Protein AF-A0A8X7CLH3-F1 (afdb_monomer)

Solvent-accessible surface area (backbone atoms only — not comparable to full-atom values): 7390 Å² total; per-residue (Å²): 138,79,84,81,82,79,70,78,74,60,64,68,65,59,60,62,68,70,59,74,88,67,77,89,81,79,90,78,84,80,78,72,64,67,62,73,62,64,86,72,41,98,40,70,71,58,45,31,51,51,45,24,50,53,54,48,49,60,51,36,74,74,40,59,81,93,71,41,88,79,83,79,88,49,72,67,45,41,49,53,25,44,53,51,51,52,52,40,52,42,53,55,76,36,50,65,57,52,54,34,50,76,68,74,42,77,75,76,80,80,78,82,77,127

Mean predicted aligned error: 13.03 Å

Nearest PDB structures (foldseek):
  6h04-assembly1_A  TM=2.971E-01  e=9.379E+00  Homo sapiens

Organism: NCBI:txid2747483

pLDDT: mean 83.92, std 16.68, range [41.56, 98.56]

Secondary structure (DSSP, 8-state):
-PPP------HHHHHHHSS-------------PPPHHHHH-S-HHHHHHHHHHHHHHHHHHHS-GGG---SSPPHHHHHHHHHHHHHHHHHHH-HHHHHHHHTTPPPPP-----

Sequence (114 aa):
MSPCDISEINDNDLYLREFKKSDPVCLVTQNVELLPIINKCSSFVKLKRILAWCLRFKENARNPPSQRTIGSLTATELSRALICLIRNVQSVHFPLEIQCLLKGKQLYPVQVVY

Structure (mmCIF, N/CA/C/O backbone):
data_AF-A0A8X7CLH3-F1
#
_entry.id   AF-A0A8X7CLH3-F1
#
loop_
_atom_site.group_PDB
_atom_site.id
_atom_site.type_symbol
_atom_site.label_atom_id
_atom_site.label_alt_id
_atom_site.label_comp_id
_atom_site.label_asym_id
_atom_site.label_entity_id
_atom_site.label_seq_id
_atom_site.pdbx_PDB_ins_code
_atom_site.Cartn_x
_atom_site.Cartn_y
_atom_site.Cartn_z
_atom_site.occupancy
_atom_site.B_iso_or_equiv
_atom_site.auth_seq_id
_atom_site.auth_comp_id
_atom_site.auth_asym_id
_atom_site.auth_atom_id
_atom_site.pdbx_PDB_model_num
ATOM 1 N N . MET A 1 1 ? 60.703 26.474 44.684 1.00 41.75 1 MET A N 1
ATOM 2 C CA . MET A 1 1 ? 59.293 26.855 44.902 1.00 41.75 1 MET A CA 1
ATOM 3 C C . MET A 1 1 ? 58.877 27.688 43.706 1.00 41.75 1 MET A C 1
ATOM 5 O O . MET A 1 1 ? 59.261 28.846 43.645 1.00 41.75 1 MET A O 1
ATOM 9 N N . SER A 1 2 ? 58.212 27.077 42.725 1.00 49.56 2 SER A N 1
ATOM 10 C CA . SER A 1 2 ? 57.622 27.819 41.604 1.00 49.56 2 SER A CA 1
ATOM 11 C C . SER A 1 2 ? 56.161 28.129 41.942 1.00 49.56 2 SER A C 1
ATOM 13 O O . SER A 1 2 ? 55.510 27.255 42.520 1.00 49.56 2 SER A O 1
ATOM 15 N N . PRO A 1 3 ? 55.650 29.337 41.649 1.00 51.78 3 PRO A N 1
ATOM 16 C 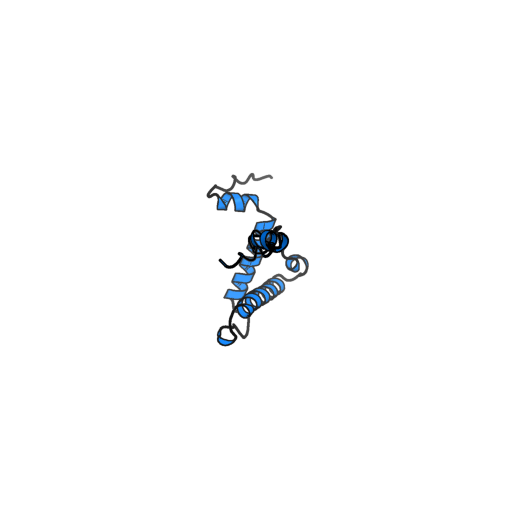CA . PRO A 1 3 ? 54.272 29.704 41.953 1.00 51.78 3 PRO A CA 1
ATOM 17 C C . PRO A 1 3 ? 53.326 28.943 41.020 1.00 51.78 3 PRO A C 1
ATOM 19 O O . PRO A 1 3 ? 53.586 28.846 39.825 1.00 51.78 3 PRO A O 1
ATOM 22 N N . CYS A 1 4 ? 52.249 28.380 41.563 1.00 50.62 4 CYS A N 1
ATOM 23 C CA . CYS A 1 4 ? 51.194 27.777 40.759 1.00 50.62 4 CYS A CA 1
ATOM 24 C C . CYS A 1 4 ? 50.460 28.887 39.995 1.00 50.62 4 CYS A C 1
ATOM 26 O O . CYS A 1 4 ? 49.831 29.740 40.621 1.00 50.62 4 CYS A O 1
ATOM 28 N N . ASP A 1 5 ? 50.532 28.858 38.665 1.00 53.09 5 ASP A N 1
ATOM 29 C CA . ASP A 1 5 ? 49.720 29.694 37.785 1.00 53.09 5 ASP A CA 1
ATOM 30 C C . ASP A 1 5 ? 48.242 29.325 37.963 1.00 53.09 5 ASP A C 1
ATOM 32 O O . ASP A 1 5 ? 47.741 28.346 37.403 1.00 53.09 5 ASP A O 1
ATOM 36 N N . ILE A 1 6 ? 47.532 30.114 38.769 1.00 54.72 6 ILE A N 1
ATOM 37 C CA . ILE A 1 6 ? 46.071 30.101 38.810 1.00 54.72 6 ILE A CA 1
ATOM 38 C C . ILE A 1 6 ? 45.620 30.866 37.567 1.00 54.72 6 ILE A C 1
ATOM 40 O O . ILE A 1 6 ? 45.333 32.058 37.611 1.00 54.72 6 ILE A O 1
ATOM 44 N N . SER A 1 7 ? 45.634 30.180 36.424 1.00 59.88 7 SER A N 1
ATOM 45 C CA . SER A 1 7 ? 44.856 30.632 35.276 1.00 59.88 7 SER A CA 1
ATOM 46 C C . SER A 1 7 ? 43.388 30.570 35.687 1.00 59.88 7 SER A C 1
ATOM 48 O O . SER A 1 7 ? 42.865 29.499 35.998 1.00 59.88 7 SER A O 1
ATOM 50 N N . GLU A 1 8 ? 42.763 31.743 35.789 1.00 59.00 8 GLU A N 1
ATOM 51 C CA . GLU A 1 8 ? 41.331 31.903 36.016 1.00 59.00 8 GLU A CA 1
ATOM 52 C C . GLU A 1 8 ? 40.593 31.011 35.018 1.00 59.00 8 GLU A C 1
ATOM 54 O O . GLU A 1 8 ? 40.633 31.223 33.804 1.00 59.00 8 GLU A O 1
ATOM 59 N N . ILE A 1 9 ? 39.981 29.946 35.533 1.00 60.84 9 ILE A N 1
ATOM 60 C CA . ILE A 1 9 ? 39.122 29.081 34.740 1.00 60.84 9 ILE A CA 1
ATOM 61 C C . ILE A 1 9 ? 37.970 29.977 34.295 1.00 60.84 9 ILE A C 1
ATOM 63 O O . ILE A 1 9 ? 37.164 30.401 35.114 1.00 60.84 9 ILE A O 1
ATOM 67 N N . ASN A 1 10 ? 37.938 30.311 33.006 1.00 64.06 10 ASN A N 1
ATOM 68 C CA . ASN A 1 10 ? 36.846 31.038 32.377 1.00 64.06 10 ASN A CA 1
ATOM 69 C C . ASN A 1 10 ? 35.537 30.280 32.655 1.00 64.06 10 ASN A C 1
ATOM 71 O O . ASN A 1 10 ? 35.270 29.255 32.025 1.00 64.06 10 ASN A O 1
ATOM 75 N N . ASP A 1 11 ? 34.740 30.765 33.613 1.00 63.47 11 ASP A N 1
ATOM 76 C CA . ASP A 1 11 ? 33.505 30.124 34.096 1.00 63.47 11 ASP A CA 1
ATOM 77 C C . ASP A 1 11 ? 32.527 29.782 32.956 1.00 63.47 11 ASP A C 1
ATOM 79 O O . ASP A 1 11 ? 31.777 28.806 33.031 1.00 63.47 11 ASP A O 1
ATOM 83 N N . ASN A 1 12 ? 32.585 30.526 31.847 1.00 63.88 12 ASN A N 1
ATOM 84 C CA . ASN A 1 12 ? 31.797 30.249 30.646 1.00 63.88 12 ASN A CA 1
ATOM 85 C C . ASN A 1 12 ? 32.116 28.890 29.998 1.00 63.88 12 ASN A C 1
ATOM 87 O O . ASN A 1 12 ? 31.205 28.210 29.524 1.00 63.88 12 ASN A O 1
ATOM 91 N N . ASP A 1 13 ? 33.381 28.463 29.987 1.00 64.62 13 ASP A N 1
ATOM 92 C CA . ASP A 1 13 ? 33.780 27.191 29.366 1.00 64.62 13 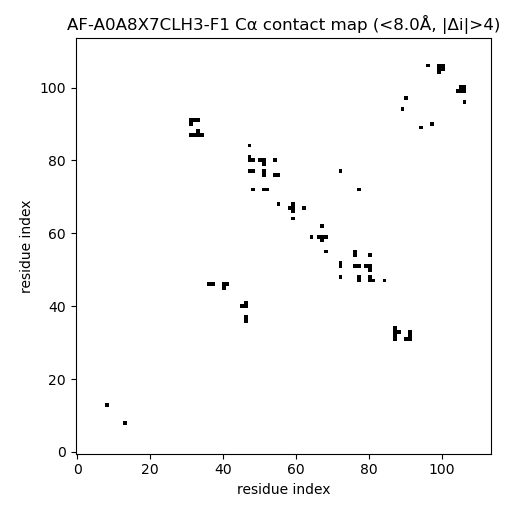ASP A CA 1
ATOM 93 C C . ASP A 1 13 ? 33.400 25.981 30.226 1.00 64.62 13 ASP A C 1
ATOM 95 O O . ASP A 1 13 ? 33.177 24.887 29.698 1.00 64.62 13 ASP A O 1
ATOM 99 N N . LEU A 1 14 ? 33.296 26.167 31.546 1.00 66.06 14 LEU A N 1
ATOM 100 C CA . LEU A 1 14 ? 32.783 25.148 32.458 1.00 66.06 14 LEU A CA 1
ATOM 101 C C . LEU A 1 14 ? 31.271 24.961 32.262 1.00 66.06 14 LEU A C 1
ATOM 103 O O . LEU A 1 14 ? 30.806 23.827 32.141 1.00 66.06 14 LEU A O 1
ATOM 107 N N . TYR A 1 15 ? 30.531 26.063 32.111 1.00 67.38 15 TYR A N 1
ATOM 108 C CA . TYR A 1 15 ? 29.080 26.058 31.901 1.00 67.38 15 TYR A CA 1
ATOM 109 C C . TYR A 1 15 ? 28.663 25.331 30.610 1.00 67.38 15 TYR A C 1
ATOM 111 O O . TYR A 1 15 ? 27.682 24.588 30.580 1.00 67.38 15 TYR A O 1
ATOM 119 N N . LEU A 1 16 ? 29.440 25.482 29.533 1.00 66.94 16 LEU A N 1
ATOM 120 C CA . LEU A 1 16 ? 29.158 24.838 28.245 1.00 66.94 16 LEU A CA 1
ATOM 121 C C . LEU A 1 16 ? 29.390 23.315 28.245 1.00 66.94 16 LEU A C 1
ATOM 123 O O . LEU A 1 16 ? 28.819 22.614 27.407 1.00 66.94 16 LEU A O 1
ATOM 127 N N . ARG A 1 17 ? 30.194 22.780 29.175 1.00 64.31 17 ARG A N 1
ATOM 128 C CA . ARG A 1 17 ? 30.495 21.336 29.269 1.00 64.31 17 ARG A CA 1
ATOM 129 C C . ARG A 1 17 ? 29.384 20.525 29.932 1.00 64.31 17 ARG A C 1
ATOM 131 O O . ARG A 1 17 ? 29.294 19.325 29.678 1.00 64.31 17 ARG A O 1
ATOM 138 N N . GLU A 1 18 ? 28.536 21.161 30.739 1.00 68.56 18 GLU A N 1
ATOM 139 C CA . GLU A 1 18 ? 27.427 20.489 31.430 1.00 68.56 18 GLU A CA 1
ATOM 140 C C . GLU A 1 18 ? 26.173 20.324 30.559 1.00 68.56 18 GLU A C 1
ATOM 142 O O . GLU A 1 18 ? 25.273 19.547 30.892 1.00 68.56 18 GLU A O 1
ATOM 147 N N . PHE A 1 19 ? 26.120 20.976 29.392 1.00 66.94 19 PHE A N 1
ATOM 148 C CA . PHE A 1 19 ? 25.062 20.720 28.421 1.00 66.94 19 PHE A CA 1
ATOM 149 C C . PHE A 1 19 ? 25.238 19.333 27.809 1.00 66.94 19 PHE A C 1
ATOM 151 O O . PHE A 1 19 ? 26.028 19.103 26.888 1.00 66.94 19 PHE A O 1
ATOM 158 N N . LYS A 1 20 ? 24.438 18.386 28.298 1.00 71.12 20 LYS A N 1
ATOM 159 C CA . LYS A 1 20 ? 24.264 17.087 27.656 1.00 71.12 20 LYS A CA 1
ATOM 160 C C . LYS A 1 20 ? 23.826 17.324 26.209 1.00 71.12 20 LYS A C 1
ATOM 162 O O . LYS A 1 20 ? 22.744 17.858 25.974 1.00 71.12 20 LYS A O 1
ATOM 167 N N . LYS A 1 21 ? 24.657 16.916 25.242 1.00 67.44 21 LYS A N 1
ATOM 168 C CA . LYS A 1 21 ? 24.278 16.877 23.823 1.00 67.44 21 LYS A CA 1
ATOM 169 C C . LYS A 1 21 ? 23.024 16.011 23.707 1.00 67.44 21 LYS A C 1
ATOM 171 O O . LYS A 1 21 ? 23.101 14.794 23.849 1.00 67.44 21 LYS A O 1
ATOM 176 N N . SER A 1 22 ? 21.870 16.647 23.550 1.00 73.31 22 SER A N 1
ATOM 177 C CA . SER A 1 22 ? 20.615 15.953 23.299 1.00 73.31 22 SER A CA 1
ATOM 178 C C . SER A 1 22 ? 20.481 15.790 21.799 1.00 73.31 22 SER A C 1
ATOM 180 O O . SER A 1 22 ? 20.549 16.780 21.069 1.00 73.31 22 SER A O 1
ATOM 182 N N . ASP A 1 23 ? 20.260 14.562 21.340 1.00 81.00 23 ASP A N 1
ATOM 183 C CA . ASP A 1 23 ? 19.803 14.355 19.973 1.00 81.00 23 ASP A CA 1
ATOM 184 C C . ASP A 1 23 ? 18.501 15.148 19.769 1.00 81.00 23 ASP A C 1
ATOM 186 O O . ASP A 1 23 ? 17.670 15.210 20.689 1.00 81.00 23 ASP A O 1
ATOM 190 N N . PRO A 1 24 ? 18.314 15.802 18.610 1.00 77.88 24 PRO A N 1
ATOM 191 C CA . PRO A 1 24 ? 17.086 16.523 18.331 1.00 77.88 24 PRO A CA 1
ATOM 192 C C . PRO A 1 24 ? 15.916 15.535 18.325 1.00 77.88 24 PRO A C 1
ATOM 194 O O . PRO A 1 24 ? 15.804 14.676 17.450 1.00 77.88 24 PRO A O 1
ATOM 197 N N . VAL A 1 25 ? 15.031 15.660 19.312 1.00 80.50 25 VAL A N 1
ATOM 198 C CA . VAL A 1 25 ? 13.788 14.890 19.377 1.00 80.50 25 VAL A CA 1
ATOM 199 C C . VAL A 1 25 ? 12.711 15.670 18.634 1.00 80.50 25 VAL A C 1
ATOM 201 O O . VAL A 1 25 ? 12.334 16.768 19.036 1.00 80.50 25 VAL A O 1
ATOM 204 N N . CYS A 1 26 ? 12.198 15.100 17.545 1.00 81.00 26 CYS A N 1
ATOM 205 C CA . CYS A 1 26 ? 11.026 15.624 16.852 1.00 81.00 26 CYS A CA 1
ATOM 206 C C . CYS A 1 26 ? 9.802 14.790 17.239 1.00 81.00 26 CYS A C 1
ATOM 208 O O . CYS A 1 26 ? 9.725 13.603 16.916 1.00 81.00 26 CYS A O 1
ATOM 210 N N . LEU A 1 27 ? 8.839 15.409 17.927 1.00 79.44 27 LEU A N 1
ATOM 211 C CA . LEU A 1 27 ? 7.524 14.809 18.124 1.00 79.44 27 LEU A CA 1
ATOM 212 C C . LEU A 1 27 ? 6.723 14.955 16.826 1.00 79.44 27 LEU A C 1
ATOM 214 O O . LEU A 1 27 ? 6.336 16.059 16.452 1.00 79.44 27 LEU A O 1
ATOM 218 N N . VAL A 1 28 ? 6.458 13.837 16.155 1.00 73.88 28 VAL A N 1
ATOM 219 C CA . VAL A 1 28 ? 5.582 13.795 14.981 1.00 73.88 28 VAL A CA 1
ATOM 220 C C . VAL A 1 28 ? 4.228 13.248 15.411 1.00 73.88 28 VAL A C 1
ATOM 222 O O . VAL A 1 28 ? 4.113 12.079 15.777 1.00 73.88 28 VAL A O 1
ATOM 225 N N . THR A 1 29 ? 3.191 14.079 15.352 1.00 71.38 29 THR A N 1
ATOM 226 C CA . THR A 1 29 ? 1.808 13.617 15.486 1.00 71.38 29 THR A CA 1
ATOM 227 C C . THR A 1 29 ? 1.314 13.159 14.113 1.00 71.38 29 THR A C 1
ATOM 229 O O . THR A 1 29 ? 1.301 13.920 13.149 1.00 71.38 29 THR A O 1
ATOM 232 N N . GLN A 1 30 ? 0.941 11.885 13.989 1.00 63.78 30 GLN A N 1
ATOM 233 C CA . GLN A 1 30 ? 0.269 11.380 12.792 1.00 63.78 30 GLN A CA 1
ATOM 234 C C . GLN A 1 30 ? -1.232 11.364 13.048 1.00 63.78 30 GLN A C 1
ATOM 236 O O . GLN A 1 30 ? -1.756 10.416 13.631 1.00 63.78 30 GLN A O 1
ATOM 241 N N . ASN A 1 31 ? -1.929 12.405 12.593 1.00 68.56 31 ASN A N 1
ATOM 242 C CA . ASN A 1 31 ? -3.360 12.275 12.356 1.00 68.56 31 ASN A CA 1
ATOM 243 C C . ASN A 1 31 ? -3.545 11.307 11.185 1.00 68.56 31 ASN A C 1
ATOM 245 O O . ASN A 1 31 ? -2.934 11.462 10.125 1.00 68.56 31 ASN A O 1
ATOM 249 N N . VAL A 1 32 ? -4.344 10.266 11.400 1.00 74.69 32 VAL A N 1
ATOM 250 C CA . VAL A 1 32 ? -4.667 9.302 10.353 1.00 74.69 32 VAL A CA 1
ATOM 251 C C . VAL A 1 32 ? -5.676 9.959 9.421 1.00 74.69 32 VAL A C 1
ATOM 253 O O . VAL A 1 32 ? -6.870 9.986 9.699 1.00 74.69 32 VAL A O 1
ATOM 256 N N . GLU A 1 33 ? -5.182 10.511 8.319 1.00 85.62 33 GLU A N 1
ATOM 257 C CA . GLU A 1 33 ? -6.019 11.080 7.269 1.00 85.62 33 GLU A CA 1
ATOM 258 C C . GLU A 1 33 ? -6.173 10.116 6.093 1.00 85.62 33 GLU A C 1
ATOM 260 O O . GLU A 1 33 ? -5.328 9.250 5.817 1.00 85.62 33 GLU A O 1
ATOM 265 N N . LEU A 1 34 ? -7.279 10.285 5.370 1.00 90.62 34 LEU A N 1
ATOM 266 C CA . LEU A 1 34 ? -7.493 9.592 4.113 1.00 90.62 34 LEU A CA 1
ATOM 267 C C . LEU A 1 34 ? -6.428 10.051 3.113 1.00 90.62 34 LEU A C 1
ATOM 269 O O . LEU A 1 34 ? -6.208 11.250 2.941 1.00 90.62 34 LEU A O 1
ATOM 273 N N . LEU A 1 35 ? -5.786 9.109 2.419 1.00 89.44 35 LEU A N 1
ATOM 274 C CA . LEU A 1 35 ? -4.795 9.447 1.401 1.00 89.44 35 LEU A CA 1
ATOM 275 C C . LEU A 1 35 ? -5.421 10.419 0.381 1.00 89.44 35 LEU A C 1
ATOM 277 O O . LEU A 1 35 ? -6.391 10.041 -0.282 1.00 89.44 35 LEU A O 1
ATOM 281 N N . PRO A 1 36 ? -4.858 11.626 0.167 1.00 89.00 36 PRO A N 1
ATOM 282 C CA . PRO A 1 36 ? -5.505 12.660 -0.650 1.00 89.00 36 PRO A CA 1
ATOM 283 C C . PRO A 1 36 ? -5.822 12.225 -2.087 1.00 89.00 36 PRO A C 1
ATOM 285 O O . PRO A 1 36 ? -6.726 12.756 -2.728 1.00 89.00 36 PRO A O 1
ATOM 288 N N . ILE A 1 37 ? -5.072 11.251 -2.608 1.00 88.94 37 ILE A N 1
ATOM 289 C CA . ILE A 1 37 ? -5.257 10.677 -3.944 1.00 88.94 37 ILE A CA 1
ATOM 290 C C . ILE A 1 37 ? -6.577 9.901 -4.085 1.00 88.94 37 ILE A C 1
ATOM 292 O O . ILE A 1 37 ? -7.091 9.804 -5.197 1.00 88.94 37 ILE A O 1
ATOM 296 N N . ILE A 1 38 ? -7.142 9.388 -2.985 1.00 89.94 38 ILE A N 1
ATOM 297 C CA . ILE A 1 38 ? -8.402 8.628 -2.983 1.00 89.94 38 ILE A CA 1
ATOM 298 C C . ILE A 1 38 ? -9.543 9.509 -3.502 1.00 89.94 38 ILE A C 1
ATOM 300 O O . ILE A 1 38 ? -10.255 9.105 -4.414 1.00 89.94 38 ILE A O 1
ATOM 304 N N . ASN A 1 39 ? -9.635 10.752 -3.022 1.00 88.50 39 ASN A N 1
ATOM 305 C CA . ASN A 1 39 ? -10.678 11.698 -3.436 1.00 88.50 39 ASN A CA 1
ATOM 306 C C . ASN A 1 39 ? -10.391 12.386 -4.781 1.00 88.50 39 ASN A C 1
ATOM 308 O O . ASN A 1 39 ? -11.262 13.039 -5.345 1.00 88.50 39 ASN A O 1
ATOM 312 N N . LYS A 1 40 ? -9.167 12.257 -5.307 1.00 90.31 40 LYS A N 1
ATOM 313 C CA . LYS A 1 40 ? -8.739 12.889 -6.568 1.00 90.31 40 LYS A CA 1
ATOM 314 C C . LYS A 1 40 ? -8.734 11.923 -7.753 1.00 90.31 40 LYS A C 1
ATOM 316 O O . LYS A 1 40 ? -8.409 12.325 -8.870 1.00 90.31 40 LYS A O 1
ATOM 321 N N . CYS A 1 41 ? -9.049 10.647 -7.532 1.00 91.50 41 CYS A N 1
ATOM 322 C CA . CYS A 1 41 ? -9.018 9.625 -8.567 1.00 91.50 41 CYS A CA 1
ATOM 323 C C . CYS A 1 41 ? -10.403 9.007 -8.764 1.00 91.50 41 CYS A C 1
ATOM 325 O O . CYS A 1 41 ? -10.891 8.276 -7.913 1.00 91.50 41 CYS A O 1
ATOM 327 N N . SER A 1 42 ? -11.005 9.236 -9.930 1.00 91.69 42 SER A N 1
ATOM 328 C CA . SER A 1 42 ? -12.317 8.682 -10.293 1.00 91.69 42 SER A CA 1
ATOM 329 C C . SER A 1 42 ? -12.276 7.220 -10.758 1.00 91.69 42 SER A C 1
ATOM 331 O O . SER A 1 42 ? -13.316 6.613 -10.985 1.00 91.69 42 SER A O 1
ATOM 333 N N . SER A 1 43 ? -11.084 6.633 -10.917 1.00 96.00 43 SER A N 1
ATOM 334 C CA . SER A 1 43 ? -10.913 5.241 -11.340 1.00 96.00 43 SER A CA 1
ATOM 335 C C . SER A 1 43 ? -10.152 4.455 -10.287 1.00 96.00 43 SER A C 1
ATOM 337 O O . SER A 1 43 ? -8.968 4.693 -10.043 1.00 96.00 43 SER A O 1
ATOM 339 N N . PHE A 1 44 ? -10.811 3.443 -9.726 1.00 94.94 44 PHE A N 1
ATOM 340 C CA . PHE A 1 44 ? -10.197 2.551 -8.748 1.00 94.94 44 PHE A CA 1
ATOM 341 C C . PHE A 1 44 ? -8.971 1.814 -9.307 1.00 94.94 44 PHE A C 1
ATOM 343 O O . PHE A 1 44 ? -7.948 1.677 -8.635 1.00 94.94 44 PHE A O 1
ATOM 350 N N . VAL A 1 45 ? -9.034 1.385 -10.572 1.00 96.62 45 VAL A N 1
ATOM 351 C CA . VAL A 1 45 ? -7.905 0.726 -11.248 1.00 96.62 45 VAL A CA 1
ATOM 352 C C . VAL A 1 45 ? -6.715 1.679 -11.359 1.00 96.62 45 VAL A C 1
ATOM 354 O O . VAL A 1 45 ? -5.585 1.284 -11.059 1.00 96.62 45 VAL A O 1
ATOM 357 N N . LYS A 1 46 ? -6.958 2.939 -11.742 1.00 96.56 46 LYS A N 1
ATOM 358 C CA . LYS A 1 46 ? -5.919 3.973 -11.827 1.00 96.56 46 LYS A CA 1
ATOM 359 C C . LYS A 1 46 ? -5.321 4.265 -10.451 1.00 96.56 46 LYS A C 1
ATOM 361 O O . LYS A 1 46 ? -4.101 4.227 -10.315 1.00 96.56 46 LYS A O 1
ATOM 366 N N . LEU A 1 47 ? -6.160 4.472 -9.437 1.00 97.00 47 LEU A N 1
ATOM 367 C CA . LEU A 1 47 ? -5.755 4.706 -8.049 1.00 97.00 47 LEU A CA 1
ATOM 368 C C . LEU A 1 47 ? -4.837 3.590 -7.532 1.00 97.00 47 LEU A C 1
ATOM 370 O O . LEU A 1 47 ? -3.736 3.860 -7.050 1.00 97.00 47 LEU A O 1
ATOM 374 N N . LYS A 1 48 ? -5.251 2.329 -7.707 1.00 97.50 48 LYS A N 1
ATOM 375 C CA . LYS A 1 48 ? -4.467 1.153 -7.307 1.00 97.50 48 LYS A CA 1
ATOM 376 C C . LYS A 1 48 ? -3.097 1.122 -7.989 1.00 97.50 48 LYS A C 1
ATOM 378 O O . LYS A 1 48 ? -2.096 0.850 -7.331 1.00 97.50 48 LYS A O 1
ATOM 383 N N . ARG A 1 49 ? -3.032 1.420 -9.294 1.00 97.94 49 ARG A N 1
ATOM 384 C CA . ARG A 1 49 ? -1.763 1.466 -10.046 1.00 97.94 49 ARG A CA 1
ATOM 385 C C . ARG A 1 49 ? -0.861 2.609 -9.586 1.00 97.94 49 ARG A C 1
AT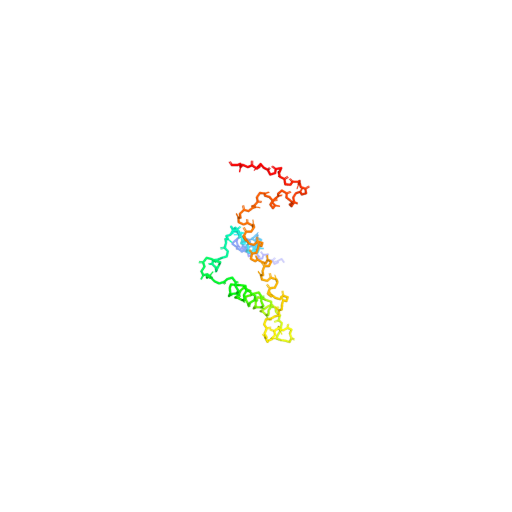OM 387 O O . ARG A 1 49 ? 0.333 2.383 -9.427 1.00 97.94 49 ARG A O 1
ATOM 394 N N . ILE A 1 50 ? -1.415 3.801 -9.353 1.00 97.19 50 ILE A N 1
ATOM 395 C CA . ILE A 1 50 ? -0.661 4.951 -8.830 1.00 97.19 50 ILE A CA 1
ATOM 396 C C . ILE A 1 50 ? -0.025 4.582 -7.491 1.00 97.19 50 ILE A C 1
ATOM 398 O O . ILE A 1 50 ? 1.187 4.707 -7.334 1.00 97.19 50 ILE A O 1
ATOM 402 N N . LEU A 1 5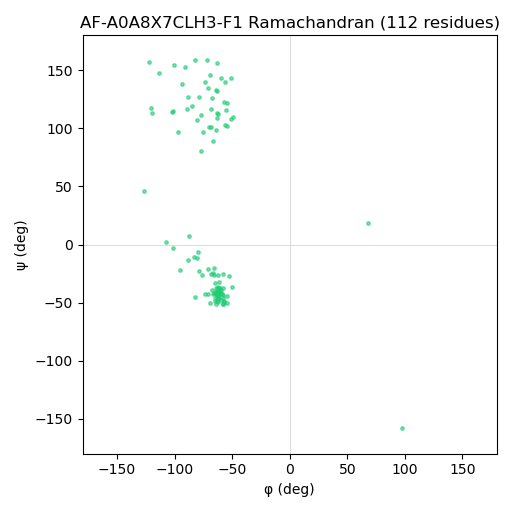1 ? -0.814 4.055 -6.552 1.00 97.56 51 LEU A N 1
ATOM 403 C CA . LEU A 1 51 ? -0.289 3.695 -5.240 1.00 97.56 51 LEU A CA 1
ATOM 404 C C . LEU A 1 51 ? 0.749 2.567 -5.321 1.00 97.56 51 LEU A C 1
ATOM 406 O O . LEU A 1 51 ? 1.754 2.618 -4.616 1.00 97.56 51 LEU A O 1
ATOM 410 N N . ALA A 1 52 ? 0.559 1.581 -6.202 1.00 98.38 52 ALA A N 1
ATOM 411 C CA . ALA A 1 52 ? 1.548 0.528 -6.429 1.00 98.38 52 ALA A CA 1
ATOM 412 C C . ALA A 1 52 ? 2.898 1.097 -6.903 1.00 98.38 52 ALA A C 1
ATOM 414 O O . ALA A 1 52 ? 3.942 0.704 -6.382 1.00 98.38 52 ALA A O 1
ATOM 415 N N . TRP A 1 53 ? 2.886 2.080 -7.809 1.00 98.38 53 TRP A N 1
ATOM 416 C CA . TRP A 1 53 ? 4.101 2.788 -8.218 1.00 98.38 53 TRP A CA 1
ATOM 417 C C . TRP A 1 53 ? 4.743 3.572 -7.073 1.00 98.38 53 TRP A C 1
ATOM 419 O O . TRP A 1 53 ? 5.958 3.488 -6.900 1.00 98.38 53 TRP A O 1
ATOM 429 N N . CYS A 1 54 ? 3.956 4.274 -6.251 1.00 97.56 54 CYS A N 1
ATOM 430 C CA . CYS A 1 54 ? 4.475 4.969 -5.068 1.00 97.56 54 CYS A CA 1
ATOM 431 C C . CYS A 1 54 ? 5.138 3.997 -4.077 1.00 97.56 54 CYS A C 1
ATOM 433 O O . CYS A 1 54 ? 6.213 4.281 -3.546 1.00 97.56 54 CYS A O 1
ATOM 435 N N . LEU A 1 55 ? 4.526 2.831 -3.846 1.00 97.44 55 LEU A N 1
ATOM 436 C CA . LEU A 1 55 ? 5.075 1.798 -2.967 1.00 97.44 55 LEU A CA 1
ATOM 437 C C . LEU A 1 55 ? 6.372 1.199 -3.525 1.00 97.44 55 LEU A C 1
ATOM 439 O O . LEU A 1 55 ? 7.317 1.024 -2.754 1.00 97.44 55 LEU A O 1
ATOM 443 N N . ARG A 1 56 ? 6.446 0.929 -4.836 1.00 98.31 56 ARG A N 1
ATOM 444 C CA . ARG A 1 56 ? 7.690 0.494 -5.490 1.00 98.31 56 ARG A CA 1
ATOM 445 C C . ARG A 1 56 ? 8.766 1.564 -5.388 1.00 98.31 56 ARG A C 1
ATOM 447 O O . ARG A 1 56 ? 9.898 1.239 -5.056 1.00 98.31 56 ARG A O 1
ATOM 454 N N . PHE A 1 57 ? 8.428 2.825 -5.650 1.00 98.25 57 PHE A N 1
ATOM 455 C CA . PHE A 1 57 ? 9.372 3.932 -5.534 1.00 98.25 57 PHE A CA 1
ATOM 456 C C . PHE A 1 57 ? 9.964 4.004 -4.124 1.00 98.25 57 PHE A C 1
ATOM 458 O O . PHE A 1 57 ? 11.183 4.031 -3.985 1.00 98.25 57 PHE A O 1
ATOM 465 N N . LYS A 1 58 ? 9.117 3.944 -3.086 1.00 97.25 58 LYS A N 1
ATOM 466 C CA . LYS A 1 58 ? 9.556 3.915 -1.683 1.00 97.25 58 LYS A CA 1
ATOM 467 C C . LYS A 1 58 ? 10.554 2.785 -1.421 1.00 97.25 58 LYS A C 1
ATOM 469 O O . LYS A 1 58 ? 11.542 3.000 -0.727 1.00 97.25 58 LYS A O 1
ATOM 474 N N . GLU A 1 59 ? 10.281 1.594 -1.947 1.00 97.31 59 GLU A N 1
ATOM 475 C CA . GLU A 1 59 ? 11.153 0.431 -1.781 1.00 97.31 59 GLU A CA 1
ATOM 476 C C . GLU A 1 59 ? 12.467 0.603 -2.553 1.00 97.31 59 GLU A C 1
ATOM 478 O O . GLU A 1 59 ? 13.547 0.507 -1.984 1.00 97.31 59 GLU A O 1
ATOM 483 N N . ASN A 1 60 ? 12.400 0.958 -3.833 1.00 98.19 60 ASN A N 1
ATOM 484 C CA . ASN A 1 60 ? 13.576 1.165 -4.674 1.00 98.19 60 ASN A CA 1
ATOM 485 C C . ASN A 1 60 ? 14.479 2.302 -4.169 1.00 98.19 60 ASN A C 1
ATOM 487 O O . ASN A 1 60 ? 15.692 2.232 -4.350 1.00 98.19 60 ASN A O 1
ATOM 491 N N . ALA A 1 61 ? 13.913 3.342 -3.549 1.00 98.00 61 ALA A N 1
ATOM 492 C CA . ALA A 1 61 ? 14.668 4.451 -2.966 1.00 98.00 61 ALA A CA 1
ATOM 493 C C . ALA A 1 61 ? 15.487 4.032 -1.733 1.00 98.00 61 ALA A C 1
ATOM 495 O O . ALA A 1 61 ? 16.497 4.660 -1.434 1.00 98.00 61 ALA A O 1
ATOM 496 N N . ARG A 1 62 ? 15.069 2.970 -1.034 1.00 97.12 62 ARG A N 1
ATOM 497 C CA . ARG A 1 62 ? 15.763 2.421 0.143 1.00 97.12 62 ARG A CA 1
ATOM 498 C C . ARG A 1 62 ? 16.824 1.383 -0.213 1.00 97.12 62 ARG A C 1
ATOM 500 O O . ARG A 1 62 ? 17.633 1.046 0.641 1.00 97.12 62 ARG A O 1
ATOM 507 N N . ASN A 1 63 ? 16.821 0.895 -1.452 1.00 96.31 63 ASN A N 1
ATOM 508 C CA . ASN A 1 63 ? 17.666 -0.204 -1.902 1.00 96.31 63 ASN A CA 1
ATOM 509 C C . ASN A 1 63 ? 18.703 0.255 -2.950 1.00 96.31 63 ASN A C 1
ATOM 511 O O . ASN A 1 63 ? 18.434 1.161 -3.758 1.00 96.31 63 ASN A O 1
ATOM 515 N N . PRO A 1 64 ? 19.896 -0.371 -2.979 1.00 97.19 64 PRO A N 1
ATOM 516 C CA . PRO A 1 64 ? 20.911 -0.084 -3.987 1.00 97.19 64 PRO A CA 1
ATOM 517 C C . PRO A 1 64 ? 20.405 -0.441 -5.395 1.00 97.19 64 PRO A C 1
ATOM 519 O O . PRO A 1 64 ? 19.530 -1.299 -5.528 1.00 97.19 64 PRO A O 1
ATOM 522 N N . PRO A 1 65 ? 20.959 0.167 -6.464 1.00 96.44 65 PRO A N 1
ATOM 523 C CA . PRO A 1 65 ? 20.503 -0.057 -7.838 1.00 96.44 65 PRO A CA 1
ATOM 524 C C . PRO A 1 65 ? 20.372 -1.529 -8.251 1.00 96.44 65 PRO A C 1
ATOM 526 O O . PRO A 1 65 ? 19.420 -1.870 -8.945 1.00 96.44 65 PRO A O 1
ATOM 529 N N . SER A 1 66 ? 21.269 -2.398 -7.774 1.00 97.00 66 SER A N 1
ATOM 530 C CA . SER A 1 66 ? 21.273 -3.841 -8.057 1.00 97.00 66 SER A CA 1
ATOM 531 C C . SER A 1 66 ? 20.072 -4.607 -7.490 1.00 97.00 66 SER A C 1
ATOM 533 O O . SER A 1 66 ? 19.775 -5.697 -7.964 1.00 97.00 66 SER A O 1
ATOM 535 N N . GLN A 1 67 ? 19.376 -4.053 -6.494 1.00 96.75 67 GLN A N 1
ATOM 536 C CA . GLN A 1 67 ? 18.221 -4.675 -5.832 1.00 96.75 67 GLN A CA 1
ATOM 537 C C . GLN A 1 67 ? 16.890 -4.008 -6.211 1.00 96.75 67 GLN A C 1
ATOM 539 O O . GLN A 1 67 ? 15.832 -4.369 -5.694 1.00 96.75 67 GLN A O 1
ATOM 544 N N . ARG A 1 68 ? 16.915 -3.006 -7.096 1.00 97.38 68 ARG A N 1
ATOM 545 C CA . ARG A 1 68 ? 15.703 -2.282 -7.491 1.00 97.38 68 ARG A CA 1
ATOM 546 C C . ARG A 1 68 ? 14.833 -3.137 -8.397 1.00 97.38 68 ARG A C 1
ATOM 548 O O . ARG A 1 68 ? 15.306 -3.779 -9.328 1.00 97.38 68 ARG A O 1
ATOM 555 N N . THR A 1 69 ? 13.527 -3.062 -8.176 1.00 97.25 69 THR A N 1
ATOM 556 C CA . THR A 1 69 ? 12.545 -3.669 -9.078 1.00 97.25 69 THR A CA 1
ATOM 557 C C . THR A 1 69 ? 12.346 -2.777 -10.304 1.00 97.25 69 THR A C 1
ATOM 559 O O . THR A 1 69 ? 12.036 -1.589 -10.164 1.00 97.25 69 THR A O 1
ATOM 562 N N . ILE A 1 70 ? 12.488 -3.348 -11.502 1.00 95.81 70 ILE A N 1
ATOM 563 C CA . ILE A 1 70 ? 12.354 -2.671 -12.803 1.00 95.81 70 ILE A CA 1
ATOM 564 C C . ILE A 1 70 ? 11.261 -3.379 -13.626 1.00 95.81 70 ILE A C 1
ATOM 566 O O . ILE A 1 70 ? 10.939 -4.536 -13.373 1.00 95.81 70 ILE A O 1
ATOM 570 N N . GLY A 1 71 ? 10.660 -2.684 -14.596 1.00 96.69 71 GLY A N 1
ATOM 571 C CA . GLY A 1 71 ? 9.658 -3.252 -15.507 1.00 96.69 71 GLY A CA 1
ATOM 572 C C . GLY A 1 71 ? 8.216 -2.962 -15.089 1.00 96.69 71 GLY A C 1
ATOM 573 O O . GLY A 1 71 ? 7.948 -1.996 -14.376 1.00 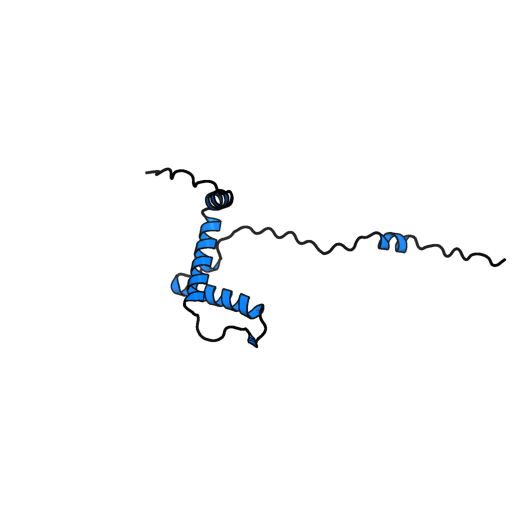96.69 71 GLY A O 1
ATOM 574 N N . SER A 1 72 ? 7.256 -3.766 -15.549 1.00 97.94 72 SER A N 1
ATOM 575 C CA . SER A 1 72 ? 5.825 -3.563 -15.268 1.00 97.94 72 SER A CA 1
ATOM 576 C C . SER A 1 72 ? 5.447 -3.873 -13.814 1.00 97.94 72 SER A C 1
ATOM 578 O O . SER A 1 72 ? 6.154 -4.592 -13.112 1.00 97.94 72 SER A O 1
ATOM 580 N N . LEU A 1 73 ? 4.319 -3.323 -13.348 1.00 98.25 73 LEU A N 1
ATOM 581 C CA . 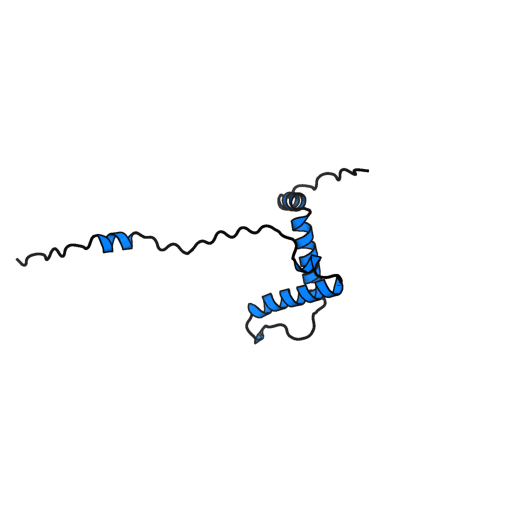LEU A 1 73 ? 3.743 -3.679 -12.046 1.00 98.25 73 LEU A CA 1
ATOM 582 C C . LEU A 1 73 ? 3.335 -5.150 -12.017 1.00 98.25 73 LEU A C 1
ATOM 584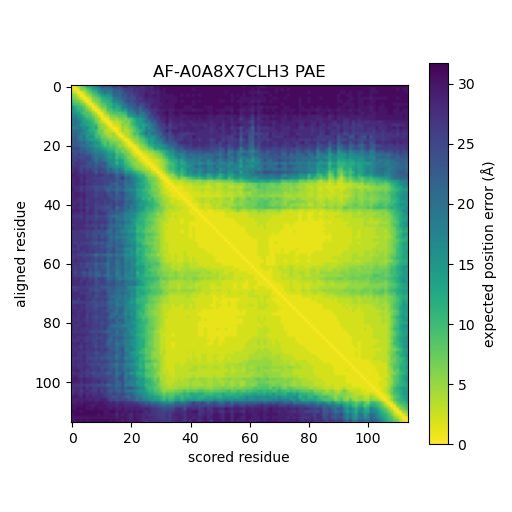 O O . LEU A 1 73 ? 2.630 -5.622 -12.909 1.00 98.25 73 LEU A O 1
ATOM 588 N N . THR A 1 74 ? 3.728 -5.838 -10.954 1.00 98.19 74 THR A N 1
ATOM 589 C CA . THR A 1 74 ? 3.327 -7.219 -10.685 1.00 98.19 74 THR A CA 1
ATOM 590 C C . THR A 1 74 ? 1.944 -7.274 -10.032 1.00 98.19 74 THR A C 1
ATOM 592 O O . THR A 1 74 ? 1.480 -6.313 -9.407 1.00 98.19 74 THR A O 1
ATOM 595 N N . ALA A 1 75 ? 1.280 -8.430 -10.121 1.00 98.12 75 ALA A N 1
ATOM 596 C CA . ALA A 1 75 ? 0.019 -8.670 -9.416 1.00 98.12 75 ALA A CA 1
ATOM 597 C C . ALA A 1 75 ? 0.169 -8.490 -7.893 1.00 98.12 75 ALA A C 1
ATOM 599 O O . ALA A 1 75 ? -0.704 -7.910 -7.245 1.00 98.12 75 ALA A O 1
ATOM 600 N N . THR A 1 76 ? 1.309 -8.906 -7.333 1.00 98.19 76 THR A N 1
ATOM 601 C CA . THR A 1 76 ? 1.635 -8.757 -5.910 1.00 98.19 76 THR A CA 1
ATOM 602 C C . THR A 1 76 ? 1.697 -7.293 -5.486 1.00 98.19 76 THR A C 1
ATOM 604 O O . THR A 1 76 ? 1.160 -6.930 -4.441 1.00 98.19 76 THR A O 1
ATOM 607 N N . GLU A 1 77 ? 2.294 -6.418 -6.296 1.00 98.44 77 GLU A N 1
ATOM 608 C CA . GLU A 1 77 ? 2.337 -4.981 -5.996 1.00 98.44 77 GLU A CA 1
ATOM 609 C C . GLU A 1 77 ? 0.957 -4.335 -6.062 1.00 98.44 77 GLU A C 1
ATOM 611 O O . GLU A 1 77 ? 0.619 -3.517 -5.205 1.00 98.44 77 GLU A O 1
ATOM 616 N N . LEU A 1 78 ? 0.130 -4.737 -7.029 1.00 98.56 78 LEU A N 1
ATOM 617 C CA . LEU A 1 78 ? -1.256 -4.279 -7.109 1.00 98.56 78 LEU A CA 1
ATOM 618 C C . LEU A 1 78 ? -2.076 -4.751 -5.899 1.00 98.56 78 LEU A C 1
ATOM 620 O O . LEU A 1 78 ? -2.878 -3.978 -5.376 1.00 98.56 78 LEU A O 1
ATOM 624 N N . SER A 1 79 ? -1.865 -5.985 -5.437 1.00 98.50 79 SER A N 1
ATOM 625 C CA . SER A 1 79 ? -2.506 -6.523 -4.231 1.00 98.50 79 SER A CA 1
ATOM 626 C C . SER A 1 79 ? -2.057 -5.770 -2.974 1.00 98.50 79 SER A C 1
ATOM 628 O O . SER A 1 79 ? -2.882 -5.301 -2.191 1.00 98.50 79 SER A O 1
ATOM 630 N N . ARG A 1 80 ? -0.751 -5.528 -2.820 1.00 98.25 80 ARG A N 1
ATOM 631 C CA . ARG A 1 80 ? -0.215 -4.715 -1.717 1.00 98.25 80 ARG A CA 1
ATOM 632 C C . ARG A 1 80 ? -0.787 -3.298 -1.708 1.00 98.25 80 ARG A C 1
ATOM 634 O O . ARG A 1 80 ? -1.132 -2.794 -0.642 1.00 98.25 80 ARG A O 1
ATOM 641 N N . ALA A 1 81 ? -0.901 -2.665 -2.874 1.00 97.88 81 ALA A N 1
ATOM 642 C CA . ALA A 1 81 ? -1.516 -1.347 -2.999 1.00 97.88 81 ALA A CA 1
ATOM 643 C C . ALA A 1 81 ? -2.993 -1.372 -2.587 1.00 97.88 81 ALA A C 1
ATOM 645 O O . ALA A 1 81 ? -3.431 -0.507 -1.834 1.00 97.88 81 ALA A O 1
ATOM 646 N N . LEU A 1 82 ? -3.742 -2.394 -3.010 1.00 97.88 82 LEU A N 1
ATOM 647 C CA . LEU A 1 82 ? -5.131 -2.588 -2.600 1.00 97.88 82 LEU A CA 1
ATOM 648 C C . LEU A 1 82 ? -5.267 -2.695 -1.076 1.00 97.88 82 LEU A C 1
ATOM 650 O O . LEU A 1 82 ? -6.046 -1.958 -0.477 1.00 97.88 82 LEU A O 1
ATOM 654 N N . ILE A 1 83 ? -4.474 -3.560 -0.442 1.00 98.12 83 ILE A N 1
ATOM 655 C CA . ILE A 1 83 ? -4.487 -3.718 1.018 1.00 98.12 83 ILE A CA 1
ATOM 656 C C . ILE A 1 83 ? -4.121 -2.407 1.719 1.00 98.12 83 ILE A C 1
ATOM 658 O O . ILE A 1 83 ? -4.713 -2.074 2.743 1.00 98.12 83 ILE A O 1
ATOM 662 N N . CYS A 1 84 ? -3.183 -1.635 1.169 1.00 96.56 84 CYS A N 1
ATOM 663 C CA . CYS A 1 84 ? -2.820 -0.335 1.723 1.00 96.56 84 CYS A CA 1
ATOM 664 C C . CYS A 1 84 ? -3.982 0.670 1.669 1.00 96.56 84 CYS A C 1
ATOM 666 O O . CYS A 1 84 ? -4.200 1.379 2.650 1.00 96.56 84 CYS A O 1
ATOM 668 N N . LEU A 1 85 ? -4.736 0.716 0.564 1.00 96.81 85 LEU A N 1
ATOM 669 C CA . LEU A 1 85 ? -5.934 1.558 0.448 1.00 96.81 85 LEU A CA 1
ATOM 670 C C . LEU A 1 85 ? -6.991 1.148 1.471 1.00 96.81 85 LEU A C 1
ATOM 672 O O . LEU A 1 85 ? -7.479 1.996 2.211 1.00 96.81 85 LEU A O 1
ATOM 676 N N . ILE A 1 86 ? -7.297 -0.151 1.543 1.00 96.25 86 ILE A N 1
ATOM 677 C CA . ILE A 1 86 ? -8.291 -0.695 2.476 1.00 96.25 86 ILE A CA 1
ATOM 678 C C . ILE A 1 86 ? -7.913 -0.334 3.913 1.00 96.25 86 ILE A C 1
ATOM 680 O O . ILE A 1 86 ? -8.734 0.218 4.636 1.00 96.25 86 ILE A O 1
ATOM 684 N N . ARG A 1 87 ? -6.656 -0.570 4.308 1.00 95.31 87 ARG A N 1
ATOM 685 C CA . ARG A 1 87 ? -6.174 -0.247 5.656 1.00 95.31 87 ARG A CA 1
ATOM 686 C C . ARG A 1 87 ? -6.261 1.240 5.967 1.00 95.31 87 ARG A C 1
ATOM 688 O O . ARG A 1 87 ? -6.636 1.583 7.078 1.00 95.31 87 ARG A O 1
ATOM 695 N N . ASN A 1 88 ? -5.939 2.113 5.011 1.00 95.00 88 ASN A N 1
ATOM 696 C CA . ASN A 1 88 ? -6.046 3.555 5.222 1.00 95.00 88 ASN A CA 1
ATOM 697 C C . ASN A 1 88 ? -7.508 3.983 5.431 1.00 95.00 88 ASN A C 1
ATOM 699 O O . ASN A 1 88 ? -7.806 4.633 6.428 1.00 95.00 88 ASN A O 1
ATOM 703 N N . VAL A 1 89 ? -8.426 3.541 4.566 1.00 94.81 89 VAL A N 1
ATOM 704 C CA . VAL A 1 89 ? -9.868 3.803 4.722 1.00 94.81 89 VAL A CA 1
ATOM 705 C C . VAL A 1 89 ? -10.371 3.267 6.066 1.00 94.81 89 VAL A C 1
ATOM 707 O O . VAL A 1 89 ? -11.033 3.985 6.810 1.00 94.81 89 VAL A O 1
ATOM 710 N N . GLN A 1 90 ? -10.002 2.035 6.426 1.00 94.25 90 GLN A N 1
ATOM 711 C CA . GLN A 1 90 ? -10.395 1.438 7.701 1.00 94.25 90 GLN A CA 1
ATOM 712 C C . GLN A 1 90 ? -9.851 2.213 8.901 1.00 94.25 90 GLN A C 1
ATOM 714 O O . GLN A 1 90 ? -10.570 2.415 9.869 1.00 94.25 90 GLN A O 1
ATOM 719 N N . SER A 1 91 ? -8.605 2.679 8.837 1.00 93.50 91 SER A N 1
ATOM 720 C CA . SER A 1 91 ? -7.988 3.440 9.925 1.00 93.50 91 SER A CA 1
ATOM 721 C C . SER A 1 91 ? -8.648 4.799 10.173 1.00 93.50 91 SER A C 1
ATOM 723 O O . SER A 1 91 ? -8.618 5.283 11.300 1.00 93.50 91 SER A O 1
ATOM 725 N N . VAL A 1 92 ? -9.277 5.378 9.145 1.00 92.94 92 VAL A N 1
ATOM 726 C CA . VAL A 1 92 ? -10.038 6.631 9.244 1.00 92.94 92 VAL A CA 1
ATOM 727 C C . VAL A 1 92 ? -11.456 6.381 9.765 1.00 92.94 92 VAL A C 1
ATOM 729 O O . VAL A 1 92 ? -11.925 7.115 10.629 1.00 92.94 92 VAL A O 1
ATOM 732 N N . HIS A 1 93 ? -12.146 5.359 9.250 1.00 93.00 93 HIS A N 1
ATOM 733 C CA . HIS A 1 93 ? -13.575 5.151 9.522 1.00 93.00 93 HIS A CA 1
ATOM 734 C C . HIS A 1 93 ? -13.884 4.188 10.674 1.00 93.00 93 HIS A C 1
ATOM 736 O O . HIS A 1 93 ? -14.967 4.274 11.241 1.00 93.00 93 HIS A O 1
ATOM 742 N N . PHE A 1 94 ? -12.952 3.302 11.036 1.00 92.50 94 PHE A N 1
ATOM 743 C CA . PHE A 1 94 ? -13.126 2.293 12.088 1.00 92.50 94 PHE A CA 1
ATOM 744 C C . PHE A 1 94 ? -12.009 2.323 13.153 1.00 92.50 94 PHE A C 1
ATOM 746 O O . PHE A 1 94 ? -11.436 1.278 13.492 1.00 92.50 94 PHE A O 1
ATOM 753 N N . PRO A 1 95 ? -11.618 3.503 13.680 1.00 91.12 95 PRO A N 1
ATOM 754 C CA . PRO A 1 95 ? -10.501 3.591 14.618 1.00 91.12 95 PRO A CA 1
ATOM 755 C C . PRO A 1 95 ? -10.787 2.858 15.937 1.00 91.12 95 PRO A C 1
ATOM 757 O O . PRO A 1 95 ? -9.874 2.275 16.525 1.00 91.12 95 PRO A O 1
ATOM 760 N N . LEU A 1 96 ? -12.046 2.842 16.392 1.00 90.94 96 LEU A N 1
ATOM 761 C CA . LEU A 1 96 ? -12.446 2.201 17.647 1.00 90.94 96 LEU A CA 1
ATOM 762 C C . LEU A 1 96 ? -12.446 0.677 17.525 1.00 90.94 96 LEU A C 1
ATOM 764 O O . LEU A 1 96 ? -11.947 -0.010 18.413 1.00 90.94 96 LEU A O 1
ATOM 768 N N . GLU A 1 97 ? -12.949 0.146 16.416 1.00 92.88 97 GLU A N 1
ATOM 769 C CA . GLU A 1 97 ? -12.958 -1.277 16.087 1.00 92.88 97 GLU A CA 1
ATOM 770 C C . GLU A 1 97 ? -11.533 -1.799 15.963 1.00 92.88 97 GLU A C 1
ATOM 772 O O . GLU A 1 97 ? -11.195 -2.822 16.558 1.00 92.88 97 GLU A O 1
ATOM 777 N N . ILE A 1 98 ? -10.671 -1.067 15.251 1.00 92.25 98 ILE A N 1
ATOM 778 C CA . ILE A 1 98 ? -9.251 -1.402 15.142 1.00 92.25 98 ILE A CA 1
ATOM 779 C C . ILE A 1 98 ? -8.611 -1.404 16.530 1.00 92.25 98 ILE A C 1
ATOM 781 O O . ILE A 1 98 ? -7.936 -2.368 16.885 1.00 92.25 98 ILE A O 1
ATOM 785 N N . GLN A 1 99 ? -8.848 -0.377 17.351 1.00 91.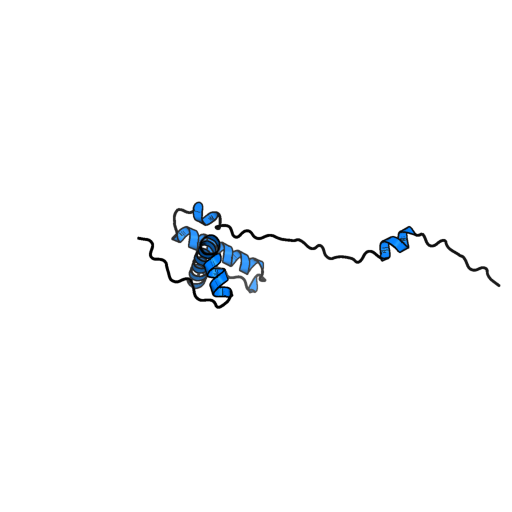31 99 GLN A N 1
ATOM 786 C CA . GLN A 1 99 ? -8.314 -0.330 18.713 1.00 91.31 99 GLN A CA 1
ATOM 787 C C . GLN A 1 99 ? -8.853 -1.476 19.588 1.00 91.31 99 GLN A C 1
ATOM 789 O O . GLN A 1 99 ? -8.122 -2.009 20.426 1.00 91.31 99 GLN A O 1
ATOM 794 N N . CYS A 1 100 ? -10.114 -1.863 19.404 1.00 91.75 100 CYS A N 1
ATOM 795 C CA . CYS A 1 100 ? -10.753 -2.977 20.095 1.00 91.75 100 CYS A CA 1
ATOM 796 C C . CYS A 1 100 ? -10.074 -4.307 19.739 1.00 91.75 100 CYS A C 1
ATOM 798 O O . CYS A 1 100 ? -9.612 -5.028 20.628 1.00 91.75 100 CYS A O 1
ATOM 800 N N . LEU A 1 101 ? -9.919 -4.573 18.438 1.00 91.81 101 LEU A N 1
ATOM 801 C CA . LEU A 1 101 ? -9.265 -5.771 17.912 1.00 91.81 101 LEU A CA 1
ATOM 802 C C . LEU A 1 101 ? -7.790 -5.847 18.321 1.00 91.81 101 LEU A C 1
ATOM 804 O O . LEU A 1 101 ? -7.324 -6.907 18.730 1.00 91.81 101 LEU A O 1
ATOM 808 N N . LEU A 1 102 ? -7.062 -4.724 18.291 1.00 91.50 102 LEU A N 1
ATOM 809 C CA . LEU A 1 102 ? -5.668 -4.655 18.754 1.00 91.50 102 LEU A CA 1
ATOM 810 C C . LEU A 1 102 ? -5.523 -4.972 20.250 1.00 91.50 102 LEU A C 1
ATOM 812 O O . LEU A 1 102 ? -4.471 -5.439 20.676 1.00 91.50 102 LEU A O 1
ATO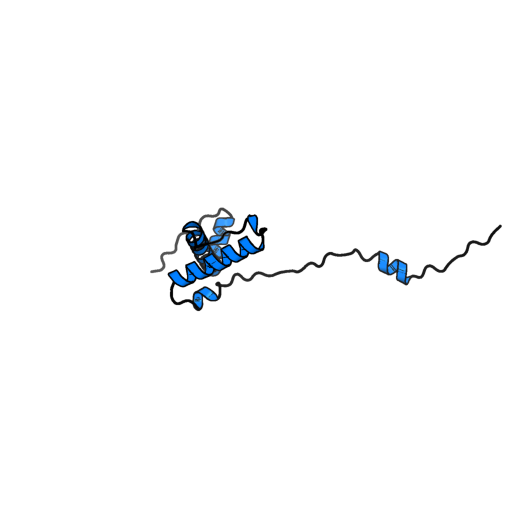M 816 N N . LYS A 1 103 ? -6.575 -4.746 21.046 1.00 93.44 103 LYS A N 1
ATOM 817 C CA . LYS A 1 103 ? -6.637 -5.106 22.473 1.00 93.44 103 LYS A CA 1
ATOM 818 C C . LYS A 1 103 ? -7.145 -6.536 22.711 1.00 93.44 103 LYS A C 1
ATOM 820 O O . LYS A 1 103 ? -7.396 -6.890 23.860 1.00 93.44 103 LYS A O 1
ATOM 825 N N . GLY A 1 104 ? -7.333 -7.337 21.657 1.00 91.38 104 GLY A N 1
ATOM 826 C CA . GLY A 1 104 ? -7.833 -8.713 21.752 1.00 91.38 104 GLY A CA 1
ATOM 827 C C . GLY A 1 104 ? -9.290 -8.815 22.210 1.00 91.38 104 GLY A C 1
ATOM 828 O O . GLY A 1 104 ? -9.713 -9.863 22.691 1.00 91.38 104 GLY A O 1
ATOM 829 N N . LYS A 1 105 ? -10.058 -7.726 22.103 1.00 88.81 105 LYS A N 1
ATOM 830 C CA . LYS A 1 105 ? -11.474 -7.694 22.475 1.00 88.81 105 LYS A CA 1
ATOM 831 C C . LYS A 1 105 ? -12.343 -8.045 21.267 1.00 88.81 105 LYS A C 1
ATOM 833 O O . LYS A 1 105 ? -11.958 -7.807 20.123 1.00 88.81 105 LYS A O 1
ATOM 838 N N . GLN A 1 106 ? -13.526 -8.600 21.521 1.00 85.44 106 GLN A N 1
ATOM 839 C CA . GLN A 1 106 ? -14.514 -8.811 20.465 1.00 85.44 106 GLN A CA 1
ATOM 840 C C . GLN A 1 106 ? -15.073 -7.470 19.980 1.00 85.44 106 GLN A C 1
ATOM 842 O O . GLN A 1 106 ? -15.215 -6.527 20.761 1.00 85.44 106 GLN A O 1
ATOM 847 N N . LEU A 1 107 ? -15.392 -7.390 18.686 1.00 82.00 107 LEU A N 1
ATOM 848 C CA . LEU A 1 107 ? -16.167 -6.272 18.155 1.00 82.00 107 LEU A CA 1
ATOM 849 C C . LEU A 1 107 ? -17.514 -6.232 18.878 1.00 82.00 107 LEU A C 1
ATOM 851 O O . LEU A 1 107 ? -18.063 -7.281 19.220 1.00 82.00 107 LEU A O 1
ATOM 855 N N . TYR A 1 108 ? -18.023 -5.028 19.144 1.00 70.19 108 TYR A N 1
ATOM 856 C CA . TYR A 1 108 ? -19.359 -4.876 19.711 1.00 70.19 108 TYR A CA 1
ATOM 857 C C . TYR A 1 108 ? -20.360 -5.691 18.870 1.00 70.19 108 TYR A C 1
ATOM 859 O O . TYR A 1 108 ? -20.198 -5.769 17.647 1.00 70.19 108 TYR A O 1
ATOM 867 N N . PRO A 1 109 ? -21.381 -6.322 19.477 1.00 57.88 109 PRO A N 1
ATOM 868 C CA . PRO A 1 109 ? -22.448 -6.920 18.690 1.00 57.88 109 PRO A CA 1
ATOM 869 C C . PRO A 1 109 ? -23.045 -5.817 17.815 1.00 57.88 109 PRO A C 1
ATOM 871 O O . PRO A 1 109 ? -23.435 -4.767 18.325 1.00 57.88 109 PRO A O 1
ATOM 874 N N . VAL A 1 110 ? -23.032 -6.033 16.497 1.00 55.31 110 VAL A N 1
ATOM 875 C CA . VAL A 1 110 ? -23.576 -5.110 15.497 1.00 55.31 110 VAL A CA 1
ATOM 876 C C . VAL A 1 110 ? -24.994 -4.751 15.929 1.00 55.31 110 VAL A C 1
ATOM 878 O O . VAL A 1 110 ? -25.890 -5.591 15.873 1.00 55.31 110 VAL A O 1
ATOM 881 N N . GLN A 1 111 ? -25.205 -3.520 16.398 1.00 45.97 111 GLN A N 1
ATOM 882 C CA . GLN A 1 111 ? -26.553 -2.991 16.524 1.00 45.97 111 GLN A CA 1
ATOM 883 C C . GLN A 1 111 ? -27.043 -2.809 15.092 1.00 45.97 111 GLN A C 1
ATOM 885 O O . GLN A 1 111 ? -26.612 -1.900 14.387 1.00 45.97 111 GLN A O 1
ATOM 890 N N . VAL A 1 112 ? -27.866 -3.751 14.634 1.00 42.94 112 VAL A N 1
ATOM 891 C CA . VAL A 1 112 ? -28.613 -3.633 13.385 1.00 42.94 112 VAL A CA 1
ATOM 892 C C . VAL A 1 112 ? -29.606 -2.497 13.608 1.00 42.94 112 VAL A C 1
ATOM 894 O O . VAL A 1 112 ? -30.687 -2.702 14.153 1.00 42.94 112 VAL A O 1
ATOM 897 N N . VAL A 1 113 ? -29.181 -1.273 13.304 1.00 43.75 113 VAL A N 1
ATOM 898 C CA . VAL A 1 113 ? -30.067 -0.113 13.279 1.00 43.75 113 VAL A CA 1
ATOM 899 C C . VAL A 1 113 ? -30.795 -0.181 11.938 1.00 43.75 113 VAL A C 1
ATOM 901 O O . VAL A 1 113 ? -30.166 -0.024 10.892 1.00 43.75 113 VAL A O 1
ATOM 904 N N . TYR A 1 114 ? -32.079 -0.542 12.000 1.00 41.56 114 TYR A N 1
ATOM 905 C CA . TYR A 1 114 ? -33.024 -0.509 10.880 1.00 41.56 114 TYR A CA 1
ATOM 906 C C . TYR A 1 114 ? -33.369 0.929 10.490 1.00 41.56 114 TYR A C 1
ATOM 908 O O . TYR A 1 114 ? -33.442 1.778 11.409 1.00 41.56 114 TYR A O 1
#

Radius of gyration: 27.66 Å; Cα contacts (8 Å, |Δi|>4): 48; chains: 1; bounding box: 92×41×60 Å

Foldseek 3Di:
DDDDPPPPPPVVVVVVVPPDPDDDDDDDDDDLDQDPVVVVDPDPVVQLQVQLVVVLCVVQVVDDPVPRDDDDRDPVSSVVSVVVNVVSVCCVPPVVQVVCVVVVHDDDDPPPDD